Protein AF-A0A3G8JFN4-F1 (afdb_monomer_lite)

Structure (mmCIF, N/CA/C/O backbone):
data_AF-A0A3G8JFN4-F1
#
_entry.id   AF-A0A3G8JFN4-F1
#
loop_
_atom_site.group_PDB
_atom_site.id
_atom_site.type_symbol
_atom_site.label_atom_id
_atom_site.label_alt_id
_atom_site.label_comp_id
_atom_site.label_asym_id
_atom_site.label_entity_id
_atom_site.label_seq_id
_atom_site.pdbx_PDB_ins_code
_atom_site.Cartn_x
_atom_site.Cartn_y
_atom_site.Cartn_z
_atom_site.occupancy
_atom_site.B_iso_or_equiv
_atom_site.auth_seq_id
_atom_site.auth_comp_id
_atom_site.auth_asym_id
_atom_site.auth_atom_id
_atom_site.pdbx_PDB_model_num
ATOM 1 N N . MET A 1 1 ? 11.392 16.775 5.287 1.00 42.81 1 MET A N 1
ATOM 2 C CA . MET A 1 1 ? 10.951 15.691 6.189 1.00 42.81 1 MET A CA 1
ATOM 3 C C . MET A 1 1 ? 10.932 14.417 5.367 1.00 42.81 1 MET A C 1
ATOM 5 O O . MET A 1 1 ? 10.234 14.397 4.365 1.00 42.81 1 MET A O 1
ATOM 9 N N . HIS A 1 2 ? 11.745 13.420 5.711 1.00 60.78 2 HIS A N 1
ATOM 10 C CA . HIS A 1 2 ? 11.642 12.095 5.096 1.00 60.78 2 HIS A CA 1
ATOM 11 C C . HIS A 1 2 ? 10.530 11.337 5.829 1.00 60.78 2 HIS A C 1
ATOM 13 O O . HIS A 1 2 ? 10.511 11.349 7.060 1.00 60.78 2 HIS A O 1
ATOM 19 N N . GLY A 1 3 ? 9.573 10.772 5.091 1.00 71.31 3 GLY A N 1
ATOM 20 C CA . GLY A 1 3 ? 8.502 9.960 5.675 1.00 71.31 3 GLY A CA 1
ATOM 21 C C . GLY A 1 3 ? 9.011 8.641 6.276 1.00 71.31 3 GLY A C 1
ATOM 22 O O . GLY A 1 3 ? 10.177 8.289 6.095 1.00 71.31 3 GLY A O 1
ATOM 23 N N . LYS A 1 4 ? 8.150 7.945 7.026 1.00 85.88 4 LYS A N 1
ATOM 24 C CA . LYS A 1 4 ? 8.458 6.722 7.790 1.00 85.88 4 LYS A CA 1
ATOM 25 C C . LYS A 1 4 ? 8.312 5.436 6.974 1.00 85.88 4 LYS A C 1
ATOM 27 O O . LYS A 1 4 ? 8.902 4.428 7.358 1.00 85.88 4 LYS A O 1
ATOM 32 N N . LEU A 1 5 ? 7.562 5.455 5.870 1.00 89.44 5 LEU A N 1
ATOM 33 C CA . LEU A 1 5 ? 7.579 4.362 4.893 1.00 89.44 5 LEU A CA 1
ATOM 34 C C . LEU A 1 5 ? 8.993 4.221 4.316 1.00 89.44 5 LEU A C 1
ATOM 36 O O . LEU A 1 5 ? 9.580 5.208 3.845 1.00 89.44 5 LEU A O 1
ATOM 40 N N . ASN A 1 6 ? 9.532 3.002 4.343 1.00 89.62 6 ASN A N 1
ATOM 41 C CA . ASN A 1 6 ? 10.842 2.755 3.750 1.00 89.62 6 ASN A CA 1
ATOM 42 C C . ASN A 1 6 ? 10.752 2.812 2.205 1.00 89.62 6 ASN A C 1
ATOM 44 O O . ASN A 1 6 ? 9.654 2.688 1.657 1.00 89.62 6 ASN A O 1
ATOM 48 N N . PRO A 1 7 ? 11.870 3.037 1.490 1.00 90.56 7 PRO A N 1
ATOM 49 C CA . PRO A 1 7 ? 11.850 3.177 0.032 1.00 90.56 7 PRO A CA 1
ATOM 50 C C . PRO A 1 7 ? 11.228 1.978 -0.699 1.00 90.56 7 PRO A C 1
ATOM 52 O O . PRO A 1 7 ? 10.313 2.174 -1.490 1.00 90.56 7 PRO A O 1
ATOM 55 N N . ALA A 1 8 ? 11.615 0.746 -0.356 1.00 90.81 8 ALA A N 1
ATOM 56 C CA . ALA A 1 8 ? 11.086 -0.457 -1.002 1.00 90.81 8 ALA A CA 1
ATOM 57 C C . ALA A 1 8 ? 9.560 -0.595 -0.837 1.00 90.81 8 ALA A C 1
ATOM 59 O O . ALA A 1 8 ? 8.846 -0.881 -1.794 1.00 90.81 8 ALA A O 1
ATOM 60 N N . GLU A 1 9 ? 9.027 -0.324 0.357 1.00 93.00 9 GLU A N 1
ATOM 61 C CA . GLU A 1 9 ? 7.583 -0.335 0.617 1.00 93.00 9 GLU A CA 1
ATOM 62 C C . GLU A 1 9 ? 6.841 0.702 -0.232 1.00 93.00 9 GLU A C 1
ATOM 64 O O . GLU A 1 9 ? 5.744 0.424 -0.721 1.00 93.00 9 GLU A O 1
ATOM 69 N N . LYS A 1 10 ? 7.434 1.888 -0.431 1.00 93.38 10 LYS A N 1
ATOM 70 C CA . LYS A 1 10 ? 6.856 2.930 -1.292 1.00 93.38 10 LYS A CA 1
ATOM 71 C C . LYS A 1 10 ? 6.753 2.444 -2.724 1.00 93.38 10 LYS A C 1
ATOM 73 O O . LYS A 1 10 ? 5.678 2.537 -3.311 1.00 93.38 10 LYS A O 1
ATOM 78 N N . GLU A 1 11 ? 7.839 1.897 -3.253 1.00 93.56 11 GLU A N 1
ATOM 79 C CA . GLU A 1 11 ? 7.901 1.422 -4.632 1.00 93.56 11 GLU A CA 1
ATOM 80 C C . GLU A 1 11 ? 6.908 0.287 -4.893 1.00 93.56 11 GLU A C 1
ATOM 82 O O . GLU A 1 11 ? 6.157 0.327 -5.868 1.00 93.56 11 GLU A O 1
ATOM 87 N N . LEU A 1 12 ? 6.801 -0.679 -3.978 1.00 94.31 12 LEU A N 1
ATOM 88 C CA . LEU A 1 12 ? 5.838 -1.777 -4.092 1.00 94.31 12 LEU A CA 1
ATOM 89 C C . LEU A 1 12 ? 4.381 -1.278 -4.082 1.00 94.31 12 LEU A C 1
ATOM 91 O O . LEU A 1 12 ? 3.560 -1.726 -4.886 1.00 94.31 12 LEU A O 1
ATOM 95 N N . VAL A 1 13 ? 4.050 -0.305 -3.227 1.00 95.38 13 VAL A N 1
ATOM 96 C CA . VAL A 1 13 ? 2.716 0.320 -3.220 1.00 95.38 13 VAL A CA 1
ATOM 97 C C . VAL A 1 13 ? 2.460 1.088 -4.517 1.00 95.38 13 VAL A C 1
ATOM 99 O O . VAL A 1 13 ? 1.380 0.959 -5.098 1.00 95.38 13 VAL A O 1
ATOM 102 N N . VAL A 1 14 ? 3.439 1.860 -4.997 1.00 94.69 14 VAL A N 1
ATOM 103 C CA . VAL A 1 14 ? 3.331 2.626 -6.248 1.00 94.69 14 VAL A CA 1
ATOM 104 C C . VAL A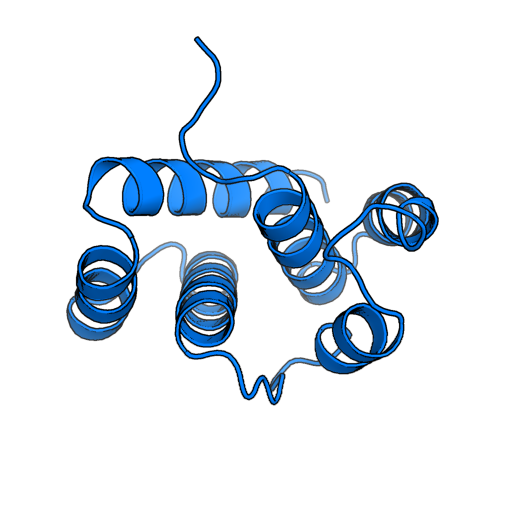 1 14 ? 3.103 1.699 -7.434 1.00 94.69 14 VAL A C 1
ATOM 106 O O . VAL A 1 14 ? 2.195 1.953 -8.226 1.00 94.69 14 VAL A O 1
ATOM 109 N N . LEU A 1 15 ? 3.865 0.607 -7.531 1.00 94.50 15 LEU A N 1
ATOM 110 C CA . LEU A 1 15 ? 3.683 -0.426 -8.545 1.00 94.50 15 LEU A CA 1
ATOM 111 C C . LEU A 1 15 ? 2.260 -0.977 -8.497 1.00 94.50 15 LEU A C 1
ATOM 113 O O . LEU A 1 15 ? 1.537 -0.897 -9.492 1.00 94.50 15 LEU A O 1
ATOM 117 N N . HIS A 1 16 ? 1.812 -1.467 -7.339 1.00 96.06 16 HIS A N 1
ATOM 118 C CA . HIS A 1 16 ? 0.478 -2.051 -7.222 1.00 96.06 16 HIS A CA 1
ATOM 119 C C . HIS A 1 16 ? -0.630 -1.068 -7.638 1.00 96.06 16 HIS A C 1
ATOM 121 O O . HIS A 1 16 ? -1.533 -1.423 -8.400 1.00 96.06 16 HIS A O 1
ATOM 127 N N . VAL A 1 17 ? -0.539 0.195 -7.206 1.00 96.19 17 VAL A N 1
ATOM 128 C CA . VAL A 1 17 ? -1.501 1.234 -7.596 1.00 96.19 17 VAL A CA 1
ATOM 129 C C . VAL A 1 17 ? -1.429 1.521 -9.095 1.00 96.19 17 VAL A C 1
ATOM 131 O O . VAL A 1 17 ? -2.474 1.553 -9.743 1.00 96.19 17 VAL A O 1
ATOM 134 N N . ALA A 1 18 ? -0.231 1.698 -9.661 1.00 94.69 18 ALA A N 1
ATOM 135 C CA . ALA A 1 18 ? -0.034 1.978 -11.083 1.00 94.69 18 ALA A CA 1
ATOM 136 C C . ALA A 1 18 ? -0.621 0.871 -11.967 1.00 94.69 18 ALA A C 1
ATOM 138 O O . ALA A 1 18 ? -1.302 1.175 -12.949 1.00 94.69 18 ALA A O 1
ATOM 139 N N . TRP A 1 19 ? -0.429 -0.395 -11.585 1.00 94.94 19 TRP A N 1
ATOM 140 C CA . TRP A 1 19 ? -1.051 -1.537 -12.250 1.00 94.94 19 TRP A CA 1
ATOM 141 C C . TRP A 1 19 ? -2.576 -1.469 -12.172 1.00 94.94 19 TRP A C 1
ATOM 143 O O . TRP A 1 19 ? -3.250 -1.537 -13.199 1.00 94.94 19 TRP A O 1
ATOM 153 N N . ARG A 1 20 ? -3.128 -1.241 -10.973 1.00 94.44 20 ARG A N 1
ATOM 154 C CA . ARG A 1 20 ? -4.582 -1.189 -10.753 1.00 94.44 20 ARG A CA 1
ATOM 155 C C . ARG A 1 20 ? -5.278 -0.069 -11.516 1.00 94.44 20 ARG A C 1
ATOM 157 O O . ARG A 1 20 ? -6.414 -0.252 -11.947 1.00 94.44 20 ARG A O 1
ATOM 164 N N . VAL A 1 21 ? -4.630 1.085 -11.682 1.00 94.38 21 VAL A N 1
ATOM 165 C CA . VAL A 1 21 ? -5.195 2.200 -12.462 1.00 94.38 21 VAL A CA 1
ATOM 166 C C . VAL A 1 21 ? -4.851 2.139 -13.954 1.00 94.38 21 VAL A C 1
ATOM 168 O O . VAL A 1 21 ? -5.316 2.994 -14.705 1.00 94.38 21 VAL A O 1
ATOM 171 N N . GLY A 1 22 ? -4.062 1.152 -14.395 1.00 93.69 22 GLY A N 1
ATOM 172 C CA . GLY A 1 22 ? -3.645 0.993 -15.791 1.00 93.69 22 GLY A CA 1
ATOM 173 C C . GLY A 1 22 ? -2.617 2.027 -16.267 1.00 93.69 22 GLY A C 1
ATOM 174 O O . GLY A 1 22 ? -2.512 2.286 -17.466 1.00 93.69 22 GLY A O 1
ATOM 175 N N . CYS A 1 23 ? -1.858 2.644 -15.356 1.00 94.12 23 CYS A N 1
ATOM 176 C CA . CYS A 1 23 ? -0.868 3.668 -15.688 1.00 94.12 23 CYS A CA 1
ATOM 177 C C . CYS A 1 23 ? 0.459 3.023 -16.123 1.00 94.12 23 CYS A C 1
ATOM 179 O O . CYS A 1 23 ? 1.386 2.849 -15.328 1.00 94.12 23 CYS A O 1
ATOM 181 N N . VAL A 1 24 ? 0.552 2.674 -17.410 1.00 91.06 24 VAL A N 1
ATOM 182 C CA . VAL A 1 24 ? 1.705 1.960 -17.992 1.00 91.06 24 VAL A CA 1
ATOM 183 C C . VAL A 1 24 ? 3.020 2.720 -17.810 1.00 91.06 24 VAL A C 1
ATOM 185 O O . VAL A 1 24 ? 4.040 2.104 -17.517 1.00 91.06 24 VAL A O 1
ATOM 188 N N . CYS A 1 25 ? 3.018 4.050 -17.952 1.00 90.12 25 CYS A N 1
ATOM 189 C CA . CYS A 1 25 ? 4.243 4.844 -17.832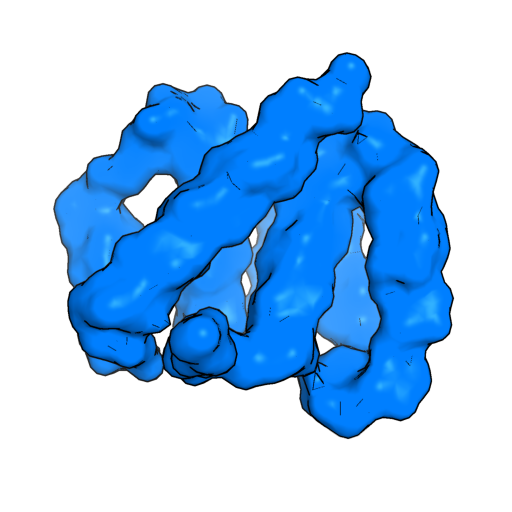 1.00 90.12 25 CYS A CA 1
ATOM 190 C C . CYS A 1 25 ? 4.824 4.802 -16.413 1.00 90.12 25 CYS A C 1
ATOM 192 O O . CYS A 1 25 ? 6.024 4.590 -16.259 1.00 90.12 25 CYS A O 1
ATOM 194 N N . LYS A 1 26 ? 3.979 4.933 -15.381 1.00 90.94 26 LYS A N 1
ATOM 195 C CA . LYS A 1 26 ? 4.403 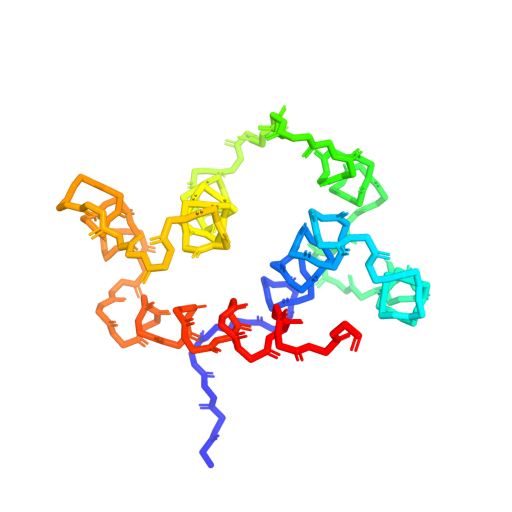4.805 -13.983 1.00 90.94 26 LYS A CA 1
ATOM 196 C C . LYS A 1 26 ? 4.857 3.390 -13.673 1.00 90.94 26 LYS A C 1
ATOM 198 O O . LYS A 1 26 ? 5.929 3.222 -13.109 1.00 90.94 26 LYS A O 1
ATOM 203 N N . TRP A 1 27 ? 4.085 2.384 -14.086 1.00 92.12 27 TRP A N 1
ATOM 204 C CA . TRP A 1 27 ? 4.482 0.993 -13.885 1.00 92.12 27 TRP A CA 1
ATOM 205 C C . TRP A 1 27 ? 5.866 0.719 -14.483 1.00 92.12 27 TRP A C 1
ATOM 207 O O . TRP A 1 27 ? 6.745 0.236 -13.783 1.00 92.12 27 TRP A O 1
ATOM 217 N N . ALA A 1 28 ? 6.090 1.092 -15.746 1.00 90.50 28 ALA A N 1
ATOM 218 C CA . ALA A 1 28 ? 7.370 0.881 -16.413 1.00 90.50 28 ALA A CA 1
ATOM 219 C C . ALA A 1 28 ? 8.522 1.645 -15.740 1.00 90.50 28 ALA A C 1
ATOM 221 O O . ALA A 1 28 ? 9.604 1.087 -15.604 1.00 90.50 28 ALA A O 1
ATOM 222 N N . HIS A 1 29 ? 8.296 2.889 -15.301 1.00 89.31 29 HIS A N 1
ATOM 223 C CA . HIS A 1 29 ? 9.320 3.691 -14.626 1.00 89.31 29 HIS A CA 1
ATOM 224 C C . HIS A 1 29 ? 9.751 3.081 -13.287 1.00 89.31 29 HIS A C 1
ATOM 226 O O . HIS A 1 29 ? 10.942 2.961 -13.022 1.00 89.31 29 HIS A O 1
ATOM 232 N N . HIS A 1 30 ? 8.787 2.660 -12.469 1.00 89.44 30 HIS A N 1
ATOM 233 C CA . HIS A 1 30 ? 9.057 2.131 -11.133 1.00 89.44 30 HIS A CA 1
ATOM 234 C C . HIS A 1 30 ? 9.494 0.656 -11.159 1.00 89.44 30 HIS A C 1
ATOM 236 O O . HIS A 1 30 ? 10.301 0.234 -10.340 1.00 89.44 30 HIS A O 1
ATOM 242 N N . ALA A 1 31 ? 9.060 -0.139 -12.147 1.00 86.00 31 ALA A N 1
ATOM 243 C CA . ALA A 1 31 ? 9.490 -1.537 -12.276 1.00 86.00 31 ALA A CA 1
ATOM 244 C C . ALA A 1 31 ? 10.977 -1.665 -12.648 1.00 86.00 31 ALA A C 1
ATOM 246 O O . ALA A 1 31 ? 11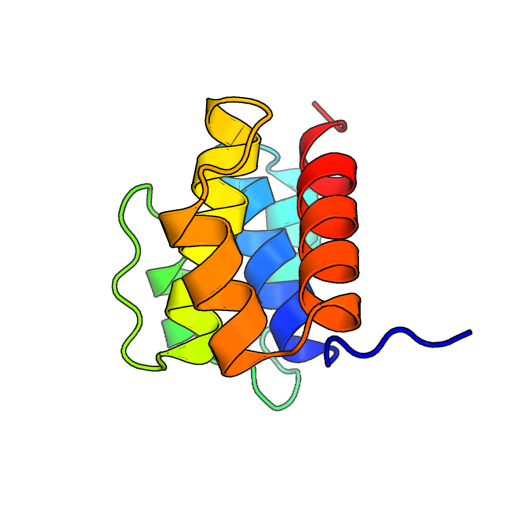.592 -2.691 -12.375 1.00 86.00 31 ALA A O 1
ATOM 247 N N . GLN A 1 32 ? 11.579 -0.619 -13.227 1.00 82.25 32 GLN A N 1
ATOM 248 C CA . GLN A 1 32 ? 13.026 -0.552 -13.468 1.00 82.25 32 GLN A CA 1
ATOM 249 C C . GLN A 1 32 ? 13.848 -0.460 -12.171 1.00 82.25 32 GLN A C 1
ATOM 251 O O . GLN A 1 32 ? 15.058 -0.657 -12.216 1.00 82.25 32 GLN A O 1
ATOM 256 N N . MET A 1 33 ? 13.210 -0.197 -11.026 1.00 68.38 33 MET A N 1
ATOM 257 C CA . MET A 1 33 ? 13.849 -0.114 -9.706 1.00 68.38 33 MET A CA 1
ATOM 258 C C . MET A 1 33 ? 13.910 -1.478 -8.992 1.00 68.38 33 MET A C 1
ATOM 260 O O . MET A 1 33 ? 14.225 -1.540 -7.809 1.00 68.38 33 MET A O 1
ATOM 264 N N . ALA A 1 34 ? 13.645 -2.581 -9.706 1.00 60.78 34 ALA A N 1
ATOM 265 C CA . ALA A 1 34 ? 13.691 -3.952 -9.185 1.00 60.78 34 ALA A CA 1
ATOM 266 C C . ALA A 1 34 ? 15.031 -4.352 -8.537 1.00 60.78 34 ALA A C 1
ATOM 268 O O . ALA A 1 34 ? 15.067 -5.304 -7.766 1.00 60.78 34 ALA A O 1
ATOM 269 N N . ASP A 1 35 ? 16.113 -3.629 -8.836 1.00 65.69 35 ASP A N 1
ATOM 270 C CA . ASP A 1 35 ? 17.444 -3.868 -8.270 1.00 65.69 35 ASP A CA 1
ATOM 271 C C . ASP A 1 35 ? 17.657 -3.198 -6.893 1.00 65.69 35 ASP A C 1
ATOM 273 O O . ASP A 1 35 ? 18.731 -3.330 -6.296 1.00 65.69 35 ASP A O 1
ATOM 277 N N . GLU A 1 36 ? 16.670 -2.465 -6.360 1.00 74.44 36 GLU A N 1
ATOM 278 C CA . GLU A 1 36 ? 16.769 -1.881 -5.020 1.00 74.44 36 GLU A CA 1
ATOM 279 C C . GLU A 1 36 ? 16.658 -2.946 -3.909 1.00 74.44 36 GLU A C 1
ATOM 281 O O . GLU A 1 36 ? 15.772 -3.807 -3.941 1.00 74.44 36 GLU A O 1
ATOM 286 N N . PRO A 1 37 ? 17.503 -2.880 -2.858 1.00 78.50 37 PRO A N 1
ATOM 287 C CA . PRO A 1 37 ? 17.406 -3.788 -1.720 1.00 78.50 37 PRO A 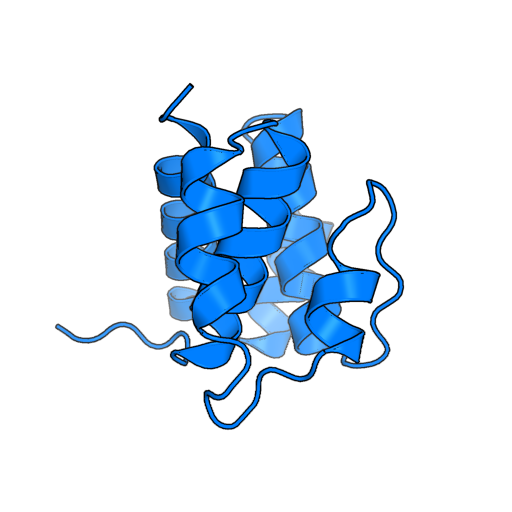CA 1
ATOM 288 C C . PRO A 1 37 ? 16.000 -3.796 -1.096 1.00 78.50 37 PRO A C 1
ATOM 290 O O . PRO A 1 37 ? 15.522 -2.771 -0.613 1.00 78.50 37 PRO A O 1
ATOM 293 N N . GLY A 1 38 ? 15.363 -4.970 -1.057 1.00 81.06 38 GLY A N 1
ATOM 294 C CA . GLY A 1 38 ? 14.010 -5.159 -0.509 1.00 81.06 38 GLY A CA 1
ATOM 295 C C . GLY A 1 38 ? 12.904 -5.276 -1.563 1.00 81.06 38 GLY A C 1
ATOM 296 O O . GLY A 1 38 ? 11.775 -5.620 -1.217 1.00 81.06 38 GLY A O 1
ATOM 297 N N . ILE A 1 39 ? 13.220 -5.066 -2.842 1.00 85.69 39 ILE A N 1
ATOM 298 C CA . ILE A 1 39 ? 12.325 -5.346 -3.965 1.00 85.69 39 ILE A CA 1
ATOM 299 C C . ILE A 1 39 ? 12.847 -6.604 -4.660 1.00 85.69 39 ILE A C 1
ATOM 301 O O . ILE A 1 39 ? 13.993 -6.658 -5.084 1.00 85.69 39 ILE A O 1
ATOM 305 N N . SER A 1 40 ? 12.026 -7.650 -4.732 1.00 86.50 40 SER A N 1
ATOM 306 C CA . SER A 1 40 ? 12.334 -8.849 -5.512 1.00 86.50 40 SER A CA 1
ATOM 307 C C . SER A 1 40 ? 11.474 -8.876 -6.771 1.00 86.50 40 SER A C 1
ATOM 309 O O . SER A 1 40 ? 10.372 -8.321 -6.800 1.00 86.50 40 SER A O 1
ATOM 311 N N . GLU A 1 41 ? 11.937 -9.569 -7.809 1.00 85.56 41 GLU A N 1
ATOM 312 C CA . GLU A 1 41 ? 11.121 -9.815 -9.003 1.00 85.56 41 GLU A CA 1
ATOM 313 C C . GLU A 1 41 ? 9.810 -10.544 -8.646 1.00 85.56 41 GLU A C 1
ATOM 315 O O . GLU A 1 41 ? 8.752 -10.228 -9.188 1.00 85.56 41 GLU A O 1
ATOM 320 N N . GLU A 1 42 ? 9.851 -11.445 -7.657 1.00 85.88 42 GLU A N 1
ATOM 321 C CA . GLU A 1 42 ? 8.668 -12.132 -7.125 1.00 85.88 42 GLU A CA 1
ATOM 322 C C . GLU A 1 42 ? 7.631 -11.149 -6.571 1.00 85.88 42 GLU A C 1
ATOM 324 O O . GLU A 1 42 ? 6.439 -11.315 -6.832 1.00 85.88 42 GLU A O 1
ATOM 329 N N . HIS A 1 43 ? 8.063 -10.094 -5.869 1.00 89.00 43 HIS A N 1
ATOM 330 C CA . HIS A 1 43 ? 7.158 -9.036 -5.425 1.00 89.00 43 HIS A CA 1
ATOM 331 C C . HIS A 1 43 ? 6.515 -8.320 -6.611 1.00 89.00 43 HIS A C 1
ATOM 333 O O . HIS A 1 43 ? 5.297 -8.163 -6.641 1.00 89.00 43 HIS A O 1
ATOM 339 N N . ILE A 1 44 ? 7.294 -7.924 -7.617 1.00 88.00 44 ILE A N 1
ATOM 340 C CA . ILE A 1 44 ? 6.769 -7.197 -8.782 1.00 88.00 44 ILE A CA 1
ATOM 341 C C . ILE A 1 44 ? 5.712 -8.035 -9.512 1.00 88.00 44 ILE A C 1
ATOM 343 O O . ILE A 1 44 ? 4.625 -7.537 -9.818 1.00 88.00 44 ILE A O 1
ATOM 347 N N . VAL A 1 45 ? 5.995 -9.321 -9.733 1.00 88.38 45 VAL A N 1
ATOM 348 C CA . VAL A 1 45 ? 5.054 -10.259 -10.359 1.00 88.38 45 VAL A CA 1
ATOM 349 C C . VAL A 1 45 ? 3.806 -10.445 -9.494 1.00 88.38 45 VAL A C 1
ATOM 351 O O . VAL A 1 45 ? 2.690 -10.375 -10.011 1.00 88.38 45 VAL A O 1
ATOM 354 N N . ALA A 1 46 ? 3.967 -10.633 -8.181 1.00 87.81 46 ALA A N 1
ATOM 355 C CA . ALA A 1 46 ? 2.852 -10.836 -7.258 1.00 87.81 46 ALA A CA 1
ATOM 356 C C . ALA A 1 46 ? 1.919 -9.619 -7.156 1.00 87.81 46 ALA A C 1
ATOM 358 O O . ALA A 1 46 ? 0.741 -9.788 -6.846 1.00 87.81 46 ALA A O 1
ATOM 359 N N . LEU A 1 47 ? 2.417 -8.406 -7.418 1.00 89.56 47 LEU A N 1
ATOM 360 C CA . LEU A 1 47 ? 1.643 -7.163 -7.336 1.00 89.56 47 LEU A CA 1
ATOM 361 C C . LEU A 1 47 ? 0.939 -6.775 -8.638 1.00 89.56 47 LEU A C 1
ATOM 363 O O . LEU A 1 47 ? 0.023 -5.948 -8.602 1.00 89.56 47 LEU A O 1
ATOM 367 N N . ALA A 1 48 ? 1.311 -7.392 -9.761 1.00 90.50 48 ALA A N 1
ATOM 368 C CA . ALA A 1 48 ? 0.713 -7.185 -11.078 1.00 90.50 48 ALA A CA 1
ATOM 369 C C . ALA A 1 48 ? -0.624 -7.944 -11.258 1.00 90.50 48 ALA A C 1
ATOM 371 O O . ALA A 1 48 ? -0.856 -8.600 -12.276 1.00 90.50 48 ALA A O 1
ATOM 372 N N . THR A 1 49 ? -1.503 -7.899 -10.254 1.00 90.62 49 THR A N 1
ATOM 373 C CA . THR A 1 49 ? -2.810 -8.576 -10.247 1.00 90.62 49 THR A CA 1
ATOM 374 C C . THR A 1 49 ? -3.804 -7.872 -9.316 1.00 90.62 49 THR A C 1
ATOM 376 O O . THR A 1 49 ? -3.418 -7.147 -8.400 1.00 90.62 49 THR A O 1
ATOM 379 N N . HIS A 1 50 ? -5.109 -8.095 -9.518 1.00 87.19 50 HIS A N 1
ATOM 380 C CA . HIS A 1 50 ? -6.159 -7.515 -8.670 1.00 87.19 50 HIS A CA 1
ATOM 381 C C . HIS A 1 50 ? -6.207 -8.155 -7.278 1.00 87.19 50 HIS A C 1
ATOM 383 O O . HIS A 1 50 ? -6.651 -7.492 -6.341 1.00 87.19 50 HIS A O 1
ATOM 389 N N . ASN A 1 51 ? -5.725 -9.399 -7.156 1.00 87.88 51 ASN A N 1
ATOM 390 C CA . ASN A 1 51 ? -5.721 -10.198 -5.929 1.00 87.88 51 ASN A CA 1
ATOM 391 C C . ASN A 1 51 ? -4.294 -10.684 -5.615 1.00 87.88 51 ASN A C 1
ATOM 393 O O . ASN A 1 51 ? -3.983 -11.856 -5.850 1.00 87.88 51 ASN A O 1
ATOM 397 N N . PRO A 1 52 ? -3.400 -9.791 -5.159 1.00 90.00 52 PRO A N 1
ATOM 398 C CA . PRO A 1 52 ? -2.017 -10.149 -4.872 1.00 90.00 52 PRO A CA 1
ATOM 399 C C . PRO A 1 52 ? -1.933 -11.097 -3.670 1.00 90.00 52 PRO A C 1
ATOM 401 O O . PRO A 1 52 ? -2.590 -10.892 -2.647 1.00 90.00 52 PRO A O 1
ATOM 404 N N . VAL A 1 53 ? -1.092 -12.127 -3.778 1.00 87.56 53 VAL A N 1
ATOM 405 C CA . VAL A 1 53 ? -0.779 -13.039 -2.670 1.00 87.56 53 VAL A CA 1
ATOM 406 C C . VAL A 1 53 ? 0.596 -12.670 -2.138 1.00 87.56 53 VAL A C 1
ATOM 408 O O . VAL A 1 53 ? 1.603 -12.901 -2.799 1.00 87.56 53 VAL A O 1
ATOM 411 N N . VAL A 1 54 ? 0.629 -12.084 -0.944 1.00 89.06 54 VAL A N 1
ATOM 412 C CA . VAL A 1 54 ? 1.859 -11.633 -0.288 1.00 89.06 54 VAL A CA 1
ATOM 413 C C . VAL A 1 54 ? 1.956 -12.280 1.084 1.00 89.06 54 VAL A C 1
ATOM 415 O O . VAL A 1 54 ? 1.045 -12.148 1.898 1.00 89.06 54 VAL A O 1
ATOM 418 N N . ALA A 1 55 ? 3.055 -12.996 1.326 1.00 88.75 55 ALA A N 1
ATOM 419 C CA . ALA A 1 55 ? 3.284 -13.714 2.579 1.00 88.75 55 ALA A CA 1
ATOM 420 C C . ALA A 1 55 ? 3.640 -12.775 3.742 1.00 88.75 55 ALA A C 1
ATOM 422 O O . ALA A 1 55 ? 3.357 -13.081 4.899 1.00 88.75 55 ALA A O 1
ATOM 423 N N . GLU A 1 56 ? 4.257 -11.633 3.440 1.00 92.81 56 GLU A N 1
ATOM 424 C CA . GLU A 1 56 ? 4.658 -10.632 4.422 1.00 92.81 56 GLU A CA 1
ATOM 425 C C . GLU A 1 56 ? 3.434 -9.859 4.948 1.00 92.81 56 GLU A C 1
ATOM 427 O O . GLU A 1 56 ? 2.812 -9.114 4.184 1.00 92.81 56 GLU A O 1
ATOM 432 N N . PRO A 1 57 ? 3.084 -9.961 6.248 1.00 94.19 57 PRO A N 1
ATOM 433 C CA . PRO A 1 57 ? 1.845 -9.376 6.772 1.00 94.19 57 PRO A CA 1
ATOM 434 C C . PRO A 1 57 ? 1.759 -7.859 6.591 1.00 94.19 57 PRO A C 1
ATOM 436 O O . PRO A 1 57 ? 0.693 -7.314 6.309 1.00 94.19 57 PRO A O 1
ATOM 439 N N . ARG A 1 58 ? 2.897 -7.172 6.733 1.00 95.25 58 ARG A N 1
ATOM 440 C CA . ARG A 1 58 ? 2.977 -5.717 6.612 1.00 95.25 58 ARG A CA 1
ATOM 441 C C . ARG A 1 58 ? 2.730 -5.251 5.179 1.00 95.25 58 ARG A C 1
ATOM 443 O O . ARG A 1 58 ? 1.886 -4.387 4.960 1.00 95.25 58 ARG A O 1
ATOM 450 N N . LEU A 1 59 ? 3.404 -5.864 4.207 1.00 95.00 59 LEU A N 1
ATOM 451 C CA . LEU A 1 59 ? 3.188 -5.559 2.796 1.00 95.00 59 LEU A CA 1
ATOM 452 C C . LEU A 1 59 ? 1.768 -5.943 2.356 1.00 95.00 59 LEU A C 1
ATOM 454 O O . LEU A 1 59 ? 1.120 -5.173 1.651 1.00 95.00 59 LEU A O 1
ATOM 458 N N . HIS A 1 60 ? 1.241 -7.075 2.835 1.00 95.88 60 HIS A N 1
ATOM 459 C CA . HIS A 1 60 ? -0.143 -7.480 2.583 1.00 95.88 60 HIS A CA 1
ATOM 460 C C . HIS A 1 60 ? -1.164 -6.439 3.074 1.00 95.88 60 HIS A C 1
ATOM 462 O O . HIS A 1 60 ? -2.103 -6.100 2.349 1.00 95.88 60 HIS A O 1
ATOM 468 N N . ALA A 1 61 ? -0.974 -5.879 4.274 1.00 97.31 61 ALA A N 1
ATOM 469 C CA . ALA A 1 61 ? -1.827 -4.802 4.774 1.00 97.31 61 ALA A CA 1
ATOM 470 C C . ALA A 1 61 ? -1.742 -3.553 3.879 1.00 97.31 61 ALA A C 1
ATOM 472 O O . ALA A 1 61 ? -2.766 -2.948 3.558 1.00 97.31 61 ALA A O 1
ATOM 473 N N . PHE A 1 62 ? -0.537 -3.195 3.423 1.00 97.50 62 PHE A N 1
ATOM 474 C CA . PHE A 1 62 ? -0.321 -2.001 2.603 1.00 97.50 62 PHE A CA 1
ATOM 475 C C . PHE A 1 62 ? -1.002 -2.086 1.239 1.00 97.50 62 PHE A C 1
ATOM 477 O O . PHE A 1 62 ? -1.694 -1.151 0.837 1.00 97.50 62 PHE A O 1
ATOM 484 N N . ILE A 1 63 ? -0.852 -3.209 0.539 1.00 97.12 63 ILE A N 1
ATOM 485 C CA . ILE A 1 63 ? -1.439 -3.392 -0.796 1.00 97.12 63 ILE A CA 1
ATOM 486 C C . ILE A 1 63 ? -2.959 -3.538 -0.727 1.00 97.12 63 ILE A C 1
ATOM 488 O O . ILE A 1 63 ? -3.654 -3.016 -1.594 1.00 97.12 63 ILE A O 1
ATOM 492 N N . THR A 1 64 ? -3.484 -4.154 0.339 1.00 97.19 64 THR A N 1
ATOM 493 C CA . THR A 1 64 ? -4.930 -4.248 0.586 1.00 97.19 64 THR A CA 1
ATOM 494 C C . THR A 1 64 ? -5.531 -2.860 0.795 1.00 97.19 64 THR A C 1
ATOM 496 O O . THR A 1 64 ? -6.526 -2.510 0.160 1.00 97.19 64 THR A O 1
ATOM 499 N N . ALA A 1 65 ? -4.892 -2.033 1.625 1.00 97.81 65 ALA A N 1
ATOM 500 C CA . ALA A 1 65 ? -5.329 -0.662 1.860 1.00 97.81 65 ALA A CA 1
ATOM 501 C C . ALA A 1 65 ? -5.223 0.205 0.596 1.00 97.81 65 ALA A C 1
ATOM 503 O O . ALA A 1 65 ? -6.159 0.929 0.257 1.00 97.81 65 ALA A O 1
ATOM 504 N N . ALA A 1 66 ? -4.118 0.097 -0.148 1.00 97.44 66 ALA A N 1
ATOM 505 C CA . ALA A 1 66 ? -3.949 0.807 -1.411 1.00 97.44 66 ALA A CA 1
ATOM 506 C C . ALA A 1 66 ? -5.025 0.408 -2.434 1.00 97.44 66 ALA A C 1
ATOM 508 O O . ALA A 1 66 ? -5.614 1.279 -3.073 1.00 97.44 66 ALA A O 1
ATOM 509 N N . ALA A 1 67 ? -5.332 -0.887 -2.553 1.00 96.38 67 ALA A N 1
ATOM 510 C CA . ALA A 1 67 ? -6.396 -1.384 -3.417 1.00 96.38 67 ALA A CA 1
ATOM 511 C C . ALA A 1 67 ? -7.769 -0.816 -3.020 1.00 96.38 67 ALA A C 1
ATOM 513 O O . ALA A 1 67 ? -8.458 -0.262 -3.877 1.00 96.38 67 ALA A O 1
ATOM 514 N N . GLN A 1 68 ? -8.135 -0.882 -1.734 1.00 97.06 68 GLN A N 1
ATOM 515 C CA . GLN A 1 68 ? -9.419 -0.373 -1.241 1.00 97.06 68 GLN A CA 1
ATOM 516 C C . GLN A 1 68 ? -9.565 1.141 -1.462 1.00 97.06 68 GLN A C 1
ATOM 518 O O . GLN A 1 68 ? -10.622 1.596 -1.906 1.00 97.06 68 GLN A O 1
ATOM 523 N N . LEU A 1 69 ? -8.502 1.919 -1.225 1.00 96.69 69 LEU A N 1
ATOM 524 C CA . LEU A 1 69 ? -8.491 3.363 -1.483 1.00 96.69 69 LEU A CA 1
ATOM 525 C C . LEU A 1 69 ? -8.677 3.690 -2.961 1.00 96.69 69 LEU A C 1
ATOM 527 O O . LEU A 1 69 ? -9.449 4.584 -3.294 1.00 96.69 69 LEU A O 1
ATOM 531 N N . VAL A 1 70 ? -7.985 2.974 -3.847 1.00 95.25 70 VAL A N 1
ATOM 532 C CA . VAL A 1 70 ? -8.101 3.181 -5.297 1.00 95.25 70 VAL A CA 1
ATOM 533 C C . VAL A 1 70 ? -9.504 2.830 -5.796 1.00 95.25 70 VAL A C 1
ATOM 535 O O . VAL A 1 70 ? -10.025 3.510 -6.676 1.00 95.25 70 VAL A O 1
ATOM 538 N N . GLU A 1 71 ? -10.117 1.777 -5.253 1.00 94.38 71 GLU A N 1
ATOM 539 C CA . GLU A 1 71 ? -11.442 1.310 -5.674 1.00 94.38 71 GLU A CA 1
ATOM 540 C C . GLU A 1 71 ? -12.587 2.165 -5.127 1.00 94.38 71 GLU A C 1
ATOM 542 O O . GLU A 1 71 ? -13.552 2.434 -5.841 1.00 94.38 71 GLU A O 1
ATOM 547 N N . THR A 1 72 ? -12.500 2.573 -3.860 1.00 95.31 72 THR A N 1
ATOM 548 C CA . THR A 1 72 ? -13.643 3.144 -3.126 1.00 95.31 72 THR A CA 1
ATOM 549 C C . THR A 1 72 ? -13.442 4.599 -2.712 1.00 95.31 72 THR A C 1
ATOM 551 O O . THR A 1 72 ? -14.396 5.265 -2.312 1.00 95.31 72 THR A O 1
ATOM 554 N N . GLY A 1 73 ? -12.210 5.109 -2.784 1.00 94.69 73 GLY A N 1
ATOM 555 C CA . GLY A 1 73 ? -11.838 6.420 -2.251 1.00 94.69 73 GLY A CA 1
ATOM 556 C C . GLY A 1 73 ? -11.825 6.492 -0.720 1.00 94.69 73 GLY A C 1
ATOM 557 O O . GLY A 1 73 ? -11.665 7.581 -0.173 1.00 94.69 73 GLY A O 1
ATOM 558 N N . GLN A 1 74 ? -12.021 5.370 -0.021 1.00 94.81 74 GLN A N 1
ATOM 559 C CA . GLN A 1 74 ? -12.121 5.299 1.437 1.00 94.81 74 GLN A CA 1
ATOM 560 C C . GLN A 1 74 ? -11.386 4.064 1.973 1.00 94.81 74 GLN A C 1
ATOM 562 O O . GLN A 1 74 ? -11.133 3.112 1.240 1.00 94.81 74 GLN A O 1
ATOM 567 N N . LEU A 1 75 ? -11.045 4.084 3.263 1.00 96.38 75 LEU A N 1
ATOM 568 C CA . LEU A 1 75 ? -10.654 2.887 4.005 1.00 96.38 75 LEU A CA 1
ATOM 569 C C . LEU A 1 75 ? -11.726 2.568 5.029 1.00 96.38 75 LEU A C 1
ATOM 571 O O . LEU A 1 75 ? -12.180 3.458 5.751 1.00 96.38 75 LEU A O 1
ATOM 575 N N . ASP A 1 76 ? -12.098 1.297 5.121 1.00 97.69 76 ASP A N 1
ATOM 576 C CA . ASP A 1 76 ? -12.909 0.852 6.244 1.00 97.69 76 ASP A CA 1
ATOM 577 C C . ASP A 1 76 ? -12.070 0.729 7.528 1.00 97.69 76 ASP A C 1
ATOM 579 O O . ASP A 1 76 ? -10.834 0.726 7.523 1.00 97.69 76 ASP A O 1
ATOM 583 N N . GLN A 1 77 ? -12.763 0.613 8.661 1.00 97.75 77 GLN A N 1
ATOM 584 C CA . GLN A 1 77 ? -12.127 0.539 9.974 1.00 97.75 77 GLN A CA 1
ATOM 585 C C . GLN A 1 77 ? -11.207 -0.684 10.126 1.00 97.75 77 GLN A C 1
ATOM 587 O O . GLN A 1 77 ? -10.226 -0.615 10.867 1.00 97.75 77 GLN A O 1
ATOM 592 N N . ASN A 1 78 ? -11.520 -1.805 9.470 1.00 98.06 78 ASN A N 1
ATOM 593 C CA . ASN A 1 78 ? -10.742 -3.037 9.597 1.00 98.06 78 ASN A CA 1
ATOM 594 C C . ASN A 1 78 ? -9.410 -2.907 8.858 1.00 98.06 78 ASN A C 1
ATOM 596 O O . ASN A 1 78 ? -8.362 -3.232 9.411 1.00 98.06 78 ASN A O 1
ATOM 600 N N . THR A 1 79 ? -9.455 -2.372 7.643 1.00 97.94 79 THR A N 1
ATOM 601 C CA . THR A 1 79 ? -8.293 -2.152 6.786 1.00 97.94 79 THR A CA 1
ATOM 602 C C . THR A 1 79 ? -7.396 -1.069 7.370 1.00 97.94 79 THR A C 1
ATOM 604 O O . THR A 1 79 ? -6.185 -1.259 7.454 1.00 97.94 79 THR A O 1
ATOM 607 N N . TRP A 1 80 ? -7.982 0.020 7.885 1.00 98.06 80 TRP A N 1
ATOM 608 C CA . TRP A 1 80 ? -7.240 1.032 8.640 1.00 98.06 80 TRP A CA 1
ATOM 609 C C . TRP A 1 80 ? -6.484 0.422 9.824 1.00 98.06 80 TRP A C 1
ATOM 611 O O . TRP A 1 80 ? -5.275 0.614 9.955 1.00 98.06 80 TRP A O 1
ATOM 621 N N . ARG A 1 81 ? -7.178 -0.352 10.670 1.00 98.06 81 ARG A N 1
ATOM 622 C CA . ARG A 1 81 ? -6.563 -0.992 11.840 1.00 98.06 81 ARG A CA 1
ATOM 623 C C . ARG A 1 81 ? -5.455 -1.959 11.450 1.00 98.06 81 ARG A C 1
ATOM 625 O O . ARG A 1 81 ? -4.404 -1.922 12.068 1.00 98.06 81 ARG A O 1
ATOM 632 N N . ALA A 1 82 ? -5.653 -2.762 10.405 1.00 97.81 82 ALA A N 1
ATOM 633 C CA . ALA A 1 82 ? -4.633 -3.693 9.933 1.00 97.81 82 ALA A CA 1
ATOM 634 C C . ALA A 1 82 ? -3.319 -2.980 9.568 1.00 97.81 82 ALA A C 1
ATOM 636 O O . ALA A 1 82 ? -2.246 -3.472 9.903 1.00 97.81 82 ALA A O 1
ATOM 637 N N . VAL A 1 83 ? -3.392 -1.806 8.930 1.00 97.88 83 VAL A N 1
ATOM 638 C CA . VAL A 1 83 ? -2.207 -0.993 8.607 1.00 97.88 83 VAL A CA 1
ATOM 639 C C . VAL A 1 83 ? -1.624 -0.331 9.858 1.00 97.88 83 VAL A C 1
ATOM 641 O O . VAL A 1 83 ? -0.411 -0.377 10.070 1.00 97.88 83 VAL A O 1
ATOM 644 N N . ALA A 1 84 ? -2.468 0.275 10.694 1.00 97.19 84 ALA A N 1
ATOM 645 C CA . ALA A 1 84 ? -2.034 0.948 11.916 1.00 97.19 84 ALA A CA 1
ATOM 646 C C . ALA A 1 84 ? -1.341 -0.021 12.892 1.00 97.19 84 ALA A C 1
ATOM 648 O O . ALA A 1 84 ? -0.302 0.317 13.455 1.00 97.19 84 ALA A O 1
ATOM 649 N N . ASP A 1 85 ? -1.838 -1.251 13.019 1.00 97.75 85 ASP A N 1
ATOM 650 C CA . ASP A 1 85 ? -1.270 -2.276 13.900 1.00 97.75 85 ASP A CA 1
ATOM 651 C C . ASP A 1 85 ? 0.141 -2.704 13.452 1.00 97.75 85 ASP A C 1
ATOM 653 O O . ASP A 1 85 ? 1.009 -2.955 14.289 1.00 97.75 85 ASP A O 1
ATOM 657 N N . VAL A 1 86 ? 0.410 -2.754 12.139 1.00 96.81 86 VAL A N 1
ATOM 658 C CA . VAL A 1 86 ? 1.725 -3.168 11.604 1.00 96.81 86 VAL A CA 1
ATOM 659 C C . VAL A 1 86 ? 2.705 -2.012 11.389 1.00 96.81 86 VAL A C 1
ATOM 661 O O . VAL A 1 86 ? 3.894 -2.263 11.165 1.00 96.81 86 VAL A O 1
ATOM 664 N N . ALA A 1 87 ? 2.240 -0.757 11.396 1.00 95.38 87 ALA A N 1
ATOM 665 C CA . ALA A 1 87 ? 3.052 0.386 10.969 1.00 95.38 87 ALA A CA 1
ATOM 666 C C . ALA A 1 87 ? 2.923 1.676 11.785 1.00 95.38 87 ALA A C 1
ATOM 668 O O . ALA A 1 87 ? 3.760 2.572 11.624 1.00 95.38 87 ALA A O 1
ATOM 669 N N . GLY A 1 88 ? 1.924 1.767 12.658 1.00 96.00 88 GLY A N 1
ATOM 670 C CA . GLY A 1 88 ? 1.544 2.984 13.363 1.00 96.00 88 GLY A CA 1
ATOM 671 C C . GLY A 1 88 ? 0.823 4.002 12.473 1.00 96.00 88 GLY A C 1
ATOM 672 O O . GLY A 1 88 ? 0.966 4.010 11.248 1.00 96.00 88 GLY A O 1
ATOM 673 N N . ASP A 1 89 ? 0.075 4.895 13.119 1.00 95.69 89 ASP A N 1
ATOM 674 C CA . ASP A 1 89 ? -0.833 5.848 12.466 1.00 95.69 89 ASP A CA 1
ATOM 675 C C . ASP A 1 89 ? -0.130 6.779 11.466 1.00 95.69 89 ASP A C 1
ATOM 677 O O . ASP A 1 89 ? -0.632 6.990 10.364 1.00 95.69 89 ASP A O 1
ATOM 681 N N . ASP A 1 90 ? 1.059 7.294 11.798 1.00 94.81 90 ASP A N 1
ATOM 682 C CA . ASP A 1 90 ? 1.812 8.188 10.903 1.00 94.81 90 ASP A CA 1
ATOM 683 C C . ASP A 1 90 ? 2.144 7.513 9.564 1.00 94.81 90 ASP A C 1
ATOM 685 O O . ASP A 1 90 ? 2.008 8.111 8.496 1.00 94.81 90 ASP A O 1
ATOM 689 N N . THR A 1 91 ? 2.575 6.250 9.619 1.00 95.25 91 THR A N 1
ATOM 690 C CA . THR A 1 91 ? 2.923 5.470 8.427 1.00 95.25 91 THR A CA 1
ATOM 691 C C . THR A 1 91 ? 1.665 5.088 7.649 1.00 95.25 91 THR A C 1
ATOM 693 O O . THR A 1 91 ? 1.678 5.100 6.420 1.00 95.25 91 THR A O 1
ATOM 696 N N . ALA A 1 92 ? 0.561 4.798 8.346 1.00 96.00 92 ALA A N 1
ATOM 697 C CA . ALA A 1 92 ? -0.733 4.535 7.723 1.00 96.00 92 ALA A CA 1
ATOM 698 C C . ALA A 1 92 ? -1.257 5.762 6.955 1.00 96.00 92 ALA A C 1
ATOM 700 O O . ALA A 1 92 ? -1.726 5.633 5.823 1.00 96.00 92 ALA A O 1
ATOM 701 N N . LEU A 1 93 ? -1.121 6.964 7.523 1.00 95.94 93 LEU A N 1
ATOM 702 C CA . LEU A 1 93 ? -1.460 8.217 6.843 1.00 95.94 93 LEU A CA 1
ATOM 703 C C . LEU A 1 93 ? -0.564 8.465 5.625 1.00 95.94 93 LEU A C 1
ATOM 705 O O . LEU A 1 93 ? -1.067 8.834 4.563 1.00 95.94 93 LEU A O 1
ATOM 709 N N . GLU A 1 94 ? 0.748 8.241 5.749 1.00 96.31 94 GLU A N 1
ATOM 710 C CA . GLU A 1 94 ? 1.678 8.357 4.619 1.00 96.31 94 GLU A CA 1
ATOM 711 C C . GLU A 1 94 ? 1.313 7.394 3.481 1.00 96.31 94 GLU A C 1
ATOM 713 O O . GLU A 1 94 ? 1.268 7.815 2.323 1.00 96.31 94 GLU A O 1
ATOM 718 N N . LEU A 1 95 ? 0.968 6.142 3.804 1.00 96.81 95 LEU A N 1
ATOM 719 C CA . LEU A 1 95 ? 0.477 5.156 2.839 1.00 96.81 95 LEU A CA 1
ATOM 720 C C . LEU A 1 95 ? -0.773 5.661 2.106 1.00 96.81 95 LEU A C 1
ATOM 722 O O . LEU A 1 95 ? -0.842 5.573 0.880 1.00 96.81 95 LEU A O 1
ATOM 726 N N . CYS A 1 96 ? -1.744 6.214 2.841 1.00 96.00 96 CYS A N 1
ATOM 727 C CA . CYS A 1 96 ? -2.973 6.748 2.253 1.00 96.00 96 CYS A CA 1
ATOM 728 C C . CYS A 1 96 ? -2.670 7.877 1.260 1.00 96.00 96 CYS A C 1
ATOM 730 O O . CYS A 1 96 ? -3.173 7.868 0.137 1.00 96.00 96 CYS A O 1
ATOM 732 N N . MET A 1 97 ? -1.814 8.828 1.648 1.00 95.00 97 MET A N 1
ATOM 733 C CA . MET A 1 97 ? -1.406 9.928 0.771 1.00 95.00 97 MET A CA 1
ATOM 734 C C . MET A 1 97 ? -0.696 9.412 -0.487 1.00 95.00 97 MET A C 1
ATOM 736 O O . MET A 1 97 ? -1.008 9.864 -1.589 1.00 95.00 97 MET A O 1
ATOM 740 N N . LEU A 1 98 ? 0.214 8.444 -0.343 1.00 95.44 98 LEU A N 1
ATOM 741 C CA . LEU A 1 98 ? 0.945 7.848 -1.461 1.00 95.44 98 LEU A CA 1
ATOM 742 C C . LEU A 1 98 ? 0.011 7.140 -2.452 1.00 95.44 98 LEU A C 1
ATOM 744 O O . LEU A 1 98 ? 0.127 7.356 -3.662 1.00 95.44 98 LEU A O 1
ATOM 748 N N . ALA A 1 99 ? -0.925 6.328 -1.954 1.00 95.62 99 ALA A N 1
ATOM 749 C CA . ALA A 1 99 ? -1.884 5.610 -2.791 1.00 95.62 99 ALA A CA 1
ATOM 750 C C . ALA A 1 99 ? -2.777 6.583 -3.573 1.00 95.62 99 ALA A C 1
ATOM 752 O O . ALA A 1 99 ? -2.929 6.455 -4.792 1.00 95.62 99 ALA A O 1
ATOM 753 N N . VAL A 1 100 ? -3.294 7.611 -2.891 1.00 93.44 100 VAL A N 1
ATOM 754 C CA . VAL A 1 100 ? -4.119 8.649 -3.513 1.00 93.44 100 VAL A CA 1
ATOM 755 C C . VAL A 1 100 ? -3.316 9.392 -4.581 1.00 93.44 100 VAL A C 1
ATOM 757 O O . VAL A 1 100 ? -3.714 9.360 -5.739 1.00 93.44 100 VAL A O 1
ATOM 760 N N . ILE A 1 101 ? -2.151 9.967 -4.269 1.00 92.94 101 ILE A N 1
ATOM 761 C CA . ILE A 1 101 ? -1.342 10.725 -5.248 1.00 92.94 101 ILE A CA 1
ATOM 762 C C . ILE A 1 101 ? -0.957 9.859 -6.457 1.00 92.94 101 ILE A C 1
ATOM 764 O O . ILE A 1 101 ? -0.977 10.327 -7.599 1.00 92.94 101 ILE A O 1
ATOM 768 N N . THR A 1 102 ? -0.641 8.581 -6.235 1.00 90.94 102 THR A N 1
ATOM 769 C CA . THR A 1 102 ? -0.293 7.666 -7.328 1.00 90.94 102 THR A CA 1
ATOM 770 C C . THR A 1 102 ? -1.480 7.420 -8.264 1.00 90.94 102 THR A C 1
ATOM 772 O O . THR A 1 102 ? -1.279 7.361 -9.478 1.00 90.94 102 THR A O 1
ATOM 775 N N . SER A 1 103 ? -2.704 7.361 -7.728 1.00 89.44 103 SER A N 1
ATOM 776 C CA . SER A 1 103 ? -3.931 7.087 -8.489 1.00 89.44 103 SER A CA 1
ATOM 777 C C . SER A 1 103 ? -4.443 8.247 -9.365 1.00 89.44 103 SER A C 1
ATOM 779 O O . SER A 1 103 ? -5.208 8.003 -10.297 1.00 89.44 103 SER A O 1
ATOM 781 N N . TRP A 1 104 ? -4.017 9.494 -9.114 1.00 79.62 104 TRP A N 1
ATOM 782 C CA . TRP A 1 104 ? -4.558 10.703 -9.774 1.00 79.62 104 TRP A CA 1
ATOM 783 C C . TRP A 1 104 ? -4.014 10.977 -11.183 1.00 79.62 104 TRP A C 1
ATOM 785 O O . TRP A 1 104 ? -4.489 11.877 -11.867 1.00 79.62 104 TRP A O 1
ATOM 795 N N . SER A 1 105 ? -3.020 10.224 -11.637 1.00 63.62 105 SER A N 1
ATOM 796 C CA . SER A 1 105 ? -2.306 10.476 -1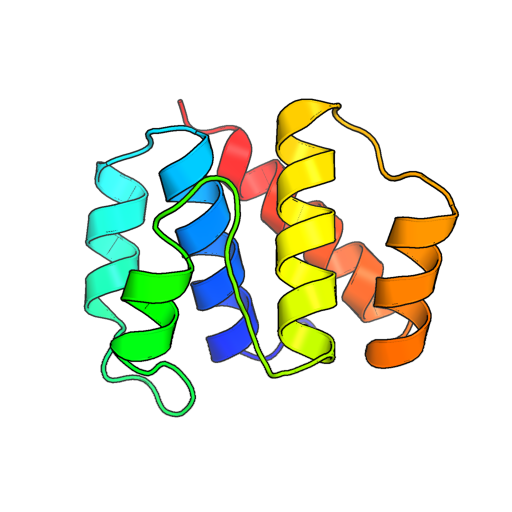2.895 1.00 63.62 105 SER A CA 1
ATOM 797 C C . SER A 1 105 ? -2.788 9.583 -14.047 1.00 63.62 105 SER A C 1
ATOM 799 O O . SER A 1 105 ? -1.983 8.849 -14.631 1.00 63.62 105 SER A O 1
ATOM 801 N N . ARG A 1 106 ? -4.092 9.575 -14.319 1.00 56.12 106 ARG A N 1
ATOM 802 C CA . ARG A 1 106 ? -4.615 8.948 -15.542 1.00 56.12 106 ARG A CA 1
ATOM 803 C C . ARG A 1 106 ? -4.383 9.837 -16.756 1.00 56.12 106 ARG A C 1
ATOM 805 O O . ARG A 1 106 ? -4.505 11.071 -16.600 1.00 56.12 106 ARG A O 1
#

pLDDT: mean 90.29, std 9.76, range [42.81, 98.06]

Secondary structure (DSSP, 8-state):
---SS-HHHHHHHHHHHHHHHT-HHHHHHHHTTTTSTT--HHHHHHHSSSS---SSHHHHHHHHHHHHHHHHSS--HHHHHHHHHHH-HHHHHHHHHHHHHHHT--

Radius of gyration: 12.56 Å; chains: 1; bounding box: 31×29×32 Å

InterPro domains:
  IPR003779 Alkyl hydroperoxide reductase AhpD/CMD-like [PF02627] (2-65)
  IPR029032 AhpD-like [G3DSA:1.20.1290.10] (1-106)
  IPR029032 AhpD-like [SSF69118] (2-104)

Organism: NCBI:txid2420509

Foldseek 3Di:
DDAPDDPLLLLLLLLLLCLVLVVVVSNVVSVVCCPDPPRHPLSSVQSNDLDRDDPDQQSVLLSVQLSCCLVPVDDDPVSLCSNCVNRNDRVSVVSSVSSVVSNPPD

Sequence (106 aa):
MHGKLNPAEKELVVLHVAWRVGCVCKWAHHAQMADEPGISEEHIVALATHNPVVAEPRLHAFITAAAQLVETGQLDQNTWRAVADVAGDDTALELCMLAVITSWSR